Protein AF-A0A9E5QCA4-F1 (afdb_monomer_lite)

Secondary structure (DSSP, 8-state):
--HHHHHHHHHHHHTTSEEEEE--GGGGEETTEE------PPTT---SS-TT--EEEEE--

Foldseek 3Di:
DDPVVVVVVVVCVVVVQKDKDFDAQCVCQDPNDGDDDPDDDDPPDDDPDDPPGDIDIDGDD

Sequence (61 aa):
MSEEFVIALNELVNDRKINVKPVDPNVYTLDGIVIWLPIAKRPNHSYKKPRWLPITLLAST

pLDDT: mean 81.41, std 8.65, range [61.53, 95.0]

Structure (mmCIF, N/CA/C/O backbone):
data_AF-A0A9E5QCA4-F1
#
_entry.id   AF-A0A9E5QCA4-F1
#
loop_
_atom_site.group_PDB
_atom_site.id
_atom_site.type_symbol
_atom_site.label_atom_id
_atom_site.label_alt_id
_atom_site.label_comp_id
_atom_site.label_asym_id
_atom_site.label_entity_id
_atom_site.label_seq_id
_atom_site.pdbx_PDB_ins_code
_atom_site.Cartn_x
_atom_site.Cartn_y
_atom_site.Cartn_z
_atom_site.occupancy
_atom_site.B_iso_or_equiv
_atom_site.auth_seq_id
_atom_site.auth_comp_id
_atom_site.auth_asym_id
_atom_site.auth_atom_id
_atom_site.pdbx_PDB_model_num
ATOM 1 N N . MET A 1 1 ? -5.246 16.219 -2.111 1.00 63.50 1 MET A N 1
ATOM 2 C CA . MET A 1 1 ? -6.101 15.274 -1.360 1.00 63.50 1 MET A CA 1
ATOM 3 C C . MET A 1 1 ? -6.705 16.067 -0.213 1.00 63.50 1 MET A C 1
ATOM 5 O O . MET A 1 1 ? -5.934 16.753 0.444 1.00 63.50 1 MET A O 1
ATOM 9 N N . SER A 1 2 ? -8.033 16.089 -0.060 1.00 91.88 2 SER A N 1
ATOM 10 C CA . SER A 1 2 ? -8.692 16.873 1.003 1.00 91.88 2 SER A CA 1
ATOM 11 C C . SER A 1 2 ? -8.467 16.216 2.368 1.00 91.88 2 SER A C 1
ATOM 13 O O . SER A 1 2 ? -8.429 14.990 2.451 1.00 91.88 2 SER A O 1
ATOM 15 N N . GLU A 1 3 ? -8.328 17.011 3.426 1.00 93.62 3 GLU A N 1
ATOM 16 C CA . GLU A 1 3 ? -8.186 16.522 4.803 1.00 93.62 3 GLU A CA 1
ATOM 17 C C . GLU A 1 3 ? -9.440 15.763 5.265 1.00 93.62 3 GLU A C 1
ATOM 19 O O . GLU A 1 3 ? -9.345 14.683 5.845 1.00 93.62 3 GLU A O 1
ATOM 24 N N . GLU A 1 4 ? -10.616 16.253 4.875 1.00 92.88 4 GLU A N 1
ATOM 25 C CA . GLU A 1 4 ? -11.918 15.630 5.146 1.00 92.88 4 GLU A CA 1
ATOM 26 C C . GLU A 1 4 ? -11.997 14.200 4.601 1.00 92.88 4 GLU A C 1
ATOM 28 O O . GLU A 1 4 ? -12.528 13.295 5.241 1.00 92.88 4 GLU A O 1
ATOM 33 N N . PHE A 1 5 ? -11.407 13.978 3.425 1.00 90.88 5 PHE A N 1
ATOM 34 C CA . PHE A 1 5 ? -11.363 12.659 2.804 1.00 90.88 5 PHE A CA 1
ATOM 35 C C . PHE A 1 5 ? -10.506 11.678 3.613 1.00 90.88 5 PHE A C 1
ATOM 37 O O . PHE A 1 5 ? -10.865 10.509 3.751 1.00 90.88 5 PHE A O 1
ATOM 44 N N . VAL A 1 6 ? -9.386 12.146 4.171 1.00 91.38 6 VAL A N 1
ATOM 45 C CA . VAL A 1 6 ? -8.506 11.320 5.011 1.00 91.38 6 VAL A CA 1
ATOM 46 C C . VAL A 1 6 ? -9.201 10.955 6.321 1.00 91.38 6 VAL A C 1
ATOM 48 O O . VAL A 1 6 ? -9.108 9.809 6.759 1.00 91.38 6 VAL A O 1
ATOM 51 N N . ILE A 1 7 ? -9.929 11.901 6.920 1.00 95.00 7 ILE A N 1
ATOM 52 C CA . ILE A 1 7 ? -10.711 11.666 8.139 1.00 95.00 7 ILE A CA 1
ATOM 53 C C . ILE A 1 7 ? -11.784 10.603 7.879 1.00 95.00 7 ILE A C 1
ATOM 55 O O . ILE A 1 7 ? -11.801 9.585 8.569 1.00 95.00 7 ILE A O 1
ATOM 59 N N . ALA A 1 8 ? -12.592 10.769 6.829 1.00 93.12 8 ALA A N 1
ATOM 60 C CA . ALA A 1 8 ? -13.640 9.812 6.475 1.00 93.12 8 ALA A CA 1
ATOM 61 C C . ALA A 1 8 ? -13.082 8.407 6.172 1.00 93.12 8 ALA A C 1
ATOM 63 O O . ALA A 1 8 ? -13.650 7.398 6.590 1.00 93.12 8 ALA A O 1
ATOM 64 N N . LEU A 1 9 ? -11.942 8.314 5.478 1.00 89.94 9 LEU A N 1
ATOM 65 C CA . LEU A 1 9 ? -11.275 7.030 5.242 1.00 89.94 9 LEU A CA 1
ATOM 66 C C . LEU A 1 9 ? -10.829 6.361 6.544 1.00 89.94 9 LEU A C 1
ATOM 68 O O . LEU A 1 9 ? -11.025 5.157 6.708 1.00 89.94 9 LEU A O 1
ATOM 72 N N . ASN A 1 10 ? -10.239 7.123 7.466 1.00 90.69 10 ASN A N 1
ATOM 73 C CA . ASN A 1 10 ? -9.805 6.594 8.756 1.00 90.69 10 ASN A CA 1
ATOM 74 C C . ASN A 1 10 ? -10.987 6.084 9.585 1.00 90.69 10 ASN A C 1
ATOM 76 O O . ASN A 1 10 ? -10.885 5.018 10.190 1.00 90.69 10 ASN A O 1
ATOM 80 N N . GLU A 1 11 ? -12.113 6.798 9.581 1.00 94.31 11 GLU A N 1
ATOM 81 C CA . GLU A 1 11 ? -13.346 6.350 10.234 1.00 94.31 11 GLU A CA 1
ATOM 82 C C . GLU A 1 11 ? -13.823 5.009 9.668 1.00 94.31 11 GLU A C 1
ATOM 84 O O . GLU A 1 11 ? -14.058 4.074 10.427 1.00 94.31 11 GLU A O 1
ATOM 89 N N . LEU A 1 12 ? -13.865 4.854 8.341 1.00 91.88 12 LEU A N 1
ATOM 90 C CA . LEU A 1 12 ? -14.281 3.601 7.701 1.00 91.88 12 LEU A CA 1
ATOM 91 C C . LEU A 1 12 ? -13.353 2.417 8.023 1.00 91.88 12 LEU A C 1
ATOM 93 O O . LEU A 1 12 ? -13.830 1.285 8.164 1.00 91.88 12 LEU A O 1
ATOM 97 N N . VAL A 1 13 ? -12.040 2.656 8.130 1.00 90.69 13 VAL A N 1
ATOM 98 C CA . VAL A 1 13 ? -11.063 1.633 8.543 1.00 90.69 13 VAL A CA 1
ATOM 99 C C . VAL A 1 13 ? -11.275 1.249 10.010 1.00 90.69 13 VAL A C 1
ATOM 101 O O . VAL A 1 13 ? -11.315 0.060 10.331 1.00 90.69 13 VAL A O 1
ATOM 104 N N . ASN A 1 14 ? -11.444 2.234 10.898 1.00 91.31 14 ASN A N 1
ATOM 105 C CA . ASN A 1 14 ? -11.658 2.009 12.331 1.00 91.31 14 ASN A CA 1
ATOM 106 C C . ASN A 1 14 ? -12.979 1.276 12.607 1.00 91.31 14 ASN A C 1
ATOM 108 O O . ASN A 1 14 ? -13.010 0.344 13.412 1.00 91.31 14 ASN A O 1
ATOM 112 N N . ASP A 1 15 ? -14.028 1.623 11.863 1.00 93.12 15 ASP A N 1
ATOM 113 C CA . ASP A 1 15 ? -15.335 0.961 11.874 1.00 93.12 15 ASP A CA 1
ATOM 114 C C . ASP A 1 15 ? -15.308 -0.448 11.256 1.00 93.12 15 ASP A C 1
ATOM 116 O O . ASP A 1 15 ? -16.326 -1.142 11.254 1.00 93.12 15 ASP A O 1
ATOM 120 N N . ARG A 1 16 ? -14.169 -0.885 10.697 1.00 86.44 16 ARG A N 1
ATOM 121 C CA . ARG A 1 16 ? -14.002 -2.158 9.969 1.00 86.44 16 ARG A CA 1
ATOM 122 C C . ARG A 1 16 ? -14.955 -2.319 8.775 1.00 86.44 16 ARG A C 1
ATOM 124 O O . ARG A 1 16 ? -15.230 -3.439 8.338 1.00 86.44 16 ARG A O 1
ATOM 131 N N . LYS A 1 17 ? -15.439 -1.209 8.210 1.00 90.06 17 LYS A N 1
ATOM 132 C CA . LYS A 1 17 ? -16.258 -1.188 6.981 1.00 90.06 17 LYS A CA 1
ATOM 133 C C . LYS A 1 17 ? -15.413 -1.365 5.722 1.00 90.06 17 LYS A C 1
ATOM 135 O O . LYS A 1 17 ? -15.919 -1.802 4.690 1.00 90.06 17 LYS A O 1
ATOM 140 N N . ILE A 1 18 ? -14.126 -1.044 5.817 1.00 91.44 18 ILE A N 1
ATOM 141 C CA . ILE A 1 18 ? -13.125 -1.336 4.795 1.00 91.44 18 ILE A CA 1
ATOM 142 C C . ILE A 1 18 ? -11.899 -1.976 5.444 1.00 91.44 18 ILE A C 1
ATOM 144 O O . ILE A 1 18 ? -11.441 -1.560 6.507 1.00 91.44 18 ILE A O 1
ATOM 148 N N . ASN A 1 19 ? -11.361 -2.999 4.791 1.00 88.06 19 ASN A N 1
ATOM 149 C CA . ASN A 1 19 ? -10.190 -3.733 5.238 1.00 88.06 19 ASN A CA 1
ATOM 150 C C . ASN A 1 19 ? -8.959 -3.321 4.442 1.00 88.06 19 ASN A C 1
ATOM 152 O O . ASN A 1 19 ? -8.984 -3.199 3.218 1.00 88.06 19 ASN A O 1
ATOM 156 N N . VAL A 1 20 ? -7.854 -3.167 5.159 1.00 87.62 20 VAL A N 1
ATOM 157 C CA . VAL A 1 20 ? -6.554 -2.814 4.603 1.00 87.62 20 VAL A CA 1
ATOM 158 C C . VAL A 1 20 ? -5.782 -4.107 4.352 1.00 87.62 20 VAL A C 1
ATOM 160 O O . VAL A 1 20 ? -5.411 -4.800 5.300 1.00 87.62 20 VAL A O 1
ATOM 163 N N . LYS A 1 21 ? -5.552 -4.462 3.084 1.00 86.19 21 LYS A N 1
ATOM 164 C CA . LYS A 1 21 ? -4.869 -5.711 2.715 1.00 86.19 21 LYS A CA 1
ATOM 165 C C . LYS A 1 21 ? -3.561 -5.425 1.971 1.00 86.19 21 LYS A C 1
ATOM 167 O O . LYS A 1 21 ? -3.601 -4.707 0.971 1.00 86.19 21 LYS A O 1
ATOM 172 N N . PRO A 1 22 ? -2.419 -5.989 2.409 1.00 84.75 22 PRO A N 1
ATOM 173 C CA . PRO A 1 22 ? -1.194 -5.955 1.622 1.00 84.75 22 PRO A CA 1
ATOM 174 C C . PRO A 1 22 ? -1.353 -6.834 0.377 1.00 84.75 22 PRO A C 1
ATOM 176 O O . PRO A 1 22 ? -1.871 -7.951 0.462 1.00 84.75 22 PRO A O 1
ATOM 179 N N . VAL A 1 23 ? -0.905 -6.334 -0.769 1.00 85.62 23 VAL A N 1
ATOM 180 C CA . VAL A 1 23 ? -1.007 -7.005 -2.070 1.00 85.62 23 VAL A CA 1
ATOM 181 C C . VAL A 1 23 ? 0.329 -6.981 -2.803 1.00 85.62 23 VAL A C 1
ATOM 183 O O . VAL A 1 23 ? 1.258 -6.269 -2.419 1.00 85.62 23 VAL A O 1
ATOM 186 N N . ASP A 1 24 ? 0.432 -7.783 -3.858 1.00 83.94 24 ASP A N 1
ATOM 187 C CA . ASP A 1 24 ? 1.621 -7.805 -4.698 1.00 83.94 24 ASP A CA 1
ATOM 188 C C . ASP A 1 24 ? 1.780 -6.499 -5.498 1.00 83.94 24 ASP A C 1
ATOM 190 O O . ASP A 1 24 ? 0.782 -5.871 -5.871 1.00 83.94 24 ASP A O 1
ATOM 194 N 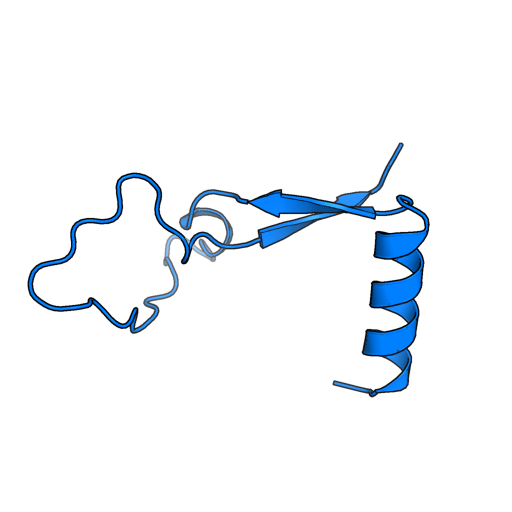N . PRO A 1 25 ? 3.022 -6.101 -5.842 1.00 80.38 25 PRO A N 1
ATOM 195 C CA . PRO A 1 25 ? 3.305 -4.918 -6.663 1.00 80.38 25 PRO A CA 1
ATOM 196 C C . PRO A 1 25 ? 2.587 -4.889 -8.014 1.00 80.38 25 PRO A C 1
ATOM 198 O O . PRO A 1 25 ? 2.415 -3.818 -8.590 1.00 80.38 25 PRO A O 1
ATOM 201 N N . ASN A 1 26 ? 2.110 -6.045 -8.481 1.00 82.62 26 ASN A N 1
ATOM 202 C CA . ASN A 1 26 ? 1.299 -6.178 -9.686 1.00 82.62 26 ASN A CA 1
ATOM 203 C C . ASN A 1 26 ? 0.009 -5.340 -9.648 1.00 82.62 26 ASN A C 1
ATOM 205 O O . ASN A 1 26 ? -0.555 -5.069 -10.702 1.00 82.62 26 ASN A O 1
ATOM 209 N N . VAL A 1 27 ? -0.452 -4.885 -8.477 1.00 81.00 27 VAL A N 1
ATOM 210 C CA . VAL A 1 27 ? -1.580 -3.940 -8.387 1.00 81.00 27 VAL A CA 1
ATOM 211 C C . VAL A 1 27 ? -1.313 -2.625 -9.131 1.00 81.00 27 VAL A C 1
ATOM 213 O O . VAL A 1 27 ? -2.241 -1.962 -9.574 1.00 81.00 27 VAL A O 1
ATOM 216 N N . TYR A 1 28 ? -0.043 -2.255 -9.292 1.00 80.19 28 TYR A N 1
ATOM 217 C CA . TYR A 1 28 ? 0.368 -1.071 -10.037 1.00 80.19 28 TYR A CA 1
ATOM 218 C C . TYR A 1 28 ? 0.544 -1.325 -11.533 1.00 80.19 28 TYR A C 1
ATOM 220 O O . TYR A 1 28 ? 0.996 -0.428 -12.240 1.00 80.19 28 TYR A O 1
ATOM 228 N N . THR A 1 29 ? 0.252 -2.535 -12.018 1.00 84.56 29 THR A N 1
ATOM 229 C CA . THR A 1 29 ? 0.395 -2.834 -13.443 1.00 84.56 29 THR A CA 1
ATOM 230 C C . THR A 1 29 ? -0.717 -2.128 -14.205 1.00 84.56 29 THR A C 1
ATOM 232 O O . THR A 1 29 ? -1.887 -2.482 -14.072 1.00 84.56 29 THR A O 1
ATOM 235 N N . LEU A 1 30 ? -0.346 -1.139 -15.010 1.00 77.75 30 LEU A N 1
ATOM 236 C CA . LEU A 1 30 ? -1.227 -0.445 -15.944 1.00 77.75 30 LEU A CA 1
ATOM 237 C C . LEU A 1 30 ? -0.622 -0.617 -17.338 1.00 77.75 30 LEU A C 1
ATOM 239 O O . LEU A 1 30 ? 0.562 -0.349 -17.529 1.00 77.75 30 LEU A O 1
ATOM 243 N N . ASP A 1 31 ? -1.398 -1.141 -18.287 1.00 81.75 31 ASP A N 1
ATOM 244 C CA . ASP A 1 31 ? -0.972 -1.375 -19.678 1.00 81.75 31 ASP A CA 1
ATOM 245 C C . ASP A 1 31 ? 0.335 -2.179 -19.829 1.00 81.75 31 ASP A C 1
ATOM 247 O O . ASP A 1 31 ? 1.171 -1.920 -20.692 1.00 81.75 31 ASP A O 1
ATOM 251 N N . GLY A 1 32 ? 0.533 -3.177 -18.961 1.00 80.25 32 GLY A N 1
ATOM 252 C CA . GLY A 1 32 ? 1.732 -4.023 -18.964 1.00 80.25 32 GLY A CA 1
ATOM 253 C C . GLY A 1 32 ? 2.982 -3.360 -18.374 1.00 80.25 32 GLY A C 1
ATOM 254 O O . GLY A 1 32 ? 4.044 -3.981 -18.353 1.00 80.25 32 GLY A O 1
ATOM 255 N N . ILE A 1 33 ? 2.868 -2.135 -17.854 1.00 77.81 33 ILE A N 1
ATOM 256 C CA . ILE A 1 33 ? 3.949 -1.408 -17.191 1.00 77.81 33 ILE A CA 1
ATOM 257 C C . ILE A 1 33 ? 3.713 -1.446 -15.682 1.00 77.81 33 ILE A C 1
ATOM 259 O O . ILE A 1 33 ? 2.657 -1.055 -15.188 1.00 77.81 33 ILE A O 1
ATOM 263 N N . VAL A 1 34 ? 4.717 -1.903 -14.936 1.00 78.88 34 VAL A N 1
ATOM 264 C CA . VAL A 1 34 ? 4.719 -1.846 -13.470 1.00 78.88 34 VAL A CA 1
ATOM 265 C C . VAL A 1 34 ? 5.400 -0.553 -13.032 1.00 78.88 34 VAL A C 1
ATOM 267 O O . VAL A 1 34 ? 6.494 -0.235 -13.501 1.00 78.88 34 VAL A O 1
ATOM 270 N N . ILE A 1 35 ? 4.775 0.184 -12.111 1.00 75.69 35 ILE A N 1
ATOM 271 C CA . ILE A 1 35 ? 5.359 1.406 -11.546 1.00 75.69 35 ILE A CA 1
ATOM 272 C C . ILE A 1 35 ? 6.695 1.076 -10.866 1.00 75.69 35 ILE A C 1
ATOM 274 O O . ILE A 1 35 ? 6.765 0.263 -9.942 1.00 75.69 35 ILE A O 1
ATOM 278 N N . TRP A 1 36 ? 7.764 1.747 -11.299 1.00 74.25 36 TRP A N 1
ATOM 279 C CA . TRP A 1 36 ? 9.056 1.682 -10.627 1.00 74.25 36 TRP A CA 1
ATOM 280 C C . TRP A 1 36 ? 9.056 2.623 -9.422 1.00 74.25 36 TRP A C 1
ATOM 282 O O . TRP A 1 36 ? 9.025 3.844 -9.569 1.00 74.25 36 TRP A O 1
ATOM 292 N N . LEU A 1 37 ? 9.080 2.052 -8.218 1.00 73.38 37 LEU A N 1
ATOM 293 C CA . LEU A 1 37 ? 9.146 2.815 -6.976 1.00 73.38 37 LEU A CA 1
ATOM 294 C C . LEU A 1 37 ? 10.582 2.792 -6.429 1.00 73.38 37 LEU A C 1
ATOM 296 O O . LEU A 1 37 ? 11.134 1.702 -6.234 1.00 73.38 37 LEU A O 1
ATOM 300 N N . PRO A 1 38 ? 11.196 3.954 -6.131 1.00 71.69 38 PRO A N 1
ATOM 301 C CA . PRO A 1 38 ? 12.495 4.007 -5.472 1.00 71.69 38 PRO A CA 1
ATOM 302 C C . PRO A 1 38 ? 12.347 3.560 -4.011 1.00 71.69 38 PRO A C 1
ATOM 304 O O . PRO A 1 38 ? 12.130 4.355 -3.099 1.00 71.69 38 PRO A O 1
ATOM 307 N N . ILE A 1 39 ? 12.433 2.251 -3.779 1.00 74.12 39 ILE A N 1
ATOM 308 C CA . ILE A 1 39 ? 12.345 1.668 -2.440 1.00 74.12 39 ILE A CA 1
ATOM 309 C C . ILE A 1 39 ? 13.684 1.874 -1.734 1.00 74.12 39 ILE A C 1
ATOM 311 O O . ILE A 1 39 ? 14.722 1.390 -2.192 1.00 74.12 39 ILE A O 1
ATOM 315 N N . ALA A 1 40 ? 13.653 2.539 -0.580 1.00 73.50 40 ALA A N 1
ATOM 316 C CA . ALA A 1 40 ? 14.816 2.673 0.286 1.00 73.50 40 ALA A CA 1
ATOM 317 C C . ALA A 1 40 ? 15.262 1.289 0.792 1.00 73.50 40 ALA A C 1
ATOM 319 O O . ALA A 1 40 ? 14.704 0.725 1.740 1.00 73.50 40 ALA A O 1
ATOM 320 N N . LYS A 1 41 ? 16.280 0.718 0.144 1.00 70.50 41 LYS A N 1
ATOM 321 C CA . LYS A 1 41 ? 16.930 -0.512 0.597 1.00 70.50 41 LYS A CA 1
ATOM 322 C C . LYS A 1 41 ? 17.896 -0.146 1.715 1.00 70.50 41 LYS A C 1
ATOM 324 O O . LYS A 1 41 ? 18.820 0.634 1.511 1.00 70.50 41 LYS A O 1
ATOM 329 N N . ARG A 1 42 ? 17.688 -0.708 2.905 1.00 73.06 42 ARG A N 1
ATOM 330 C CA . ARG A 1 42 ? 18.681 -0.601 3.977 1.00 73.06 42 ARG A 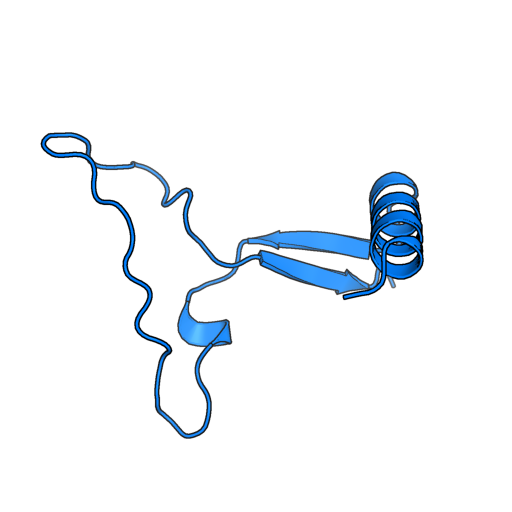CA 1
ATOM 331 C C . ARG A 1 42 ? 19.875 -1.495 3.616 1.00 73.06 42 ARG A C 1
ATOM 333 O O . ARG A 1 42 ? 19.653 -2.694 3.415 1.00 73.06 42 ARG A O 1
ATOM 340 N N . PRO A 1 43 ? 21.109 -0.967 3.528 1.00 67.19 43 PRO A N 1
ATOM 341 C CA . PRO A 1 43 ? 22.282 -1.814 3.355 1.00 67.19 43 PRO A CA 1
ATOM 342 C C . PRO A 1 43 ? 22.375 -2.796 4.536 1.00 67.19 43 PRO A C 1
ATOM 344 O O . PRO A 1 43 ? 22.113 -2.426 5.678 1.00 67.19 43 PRO A O 1
ATOM 347 N N . ASN A 1 44 ? 22.680 -4.063 4.247 1.00 73.19 44 ASN A N 1
ATOM 348 C CA . ASN A 1 44 ? 22.791 -5.176 5.206 1.00 73.19 44 ASN A CA 1
ATOM 349 C C . ASN A 1 44 ? 21.509 -5.604 5.946 1.00 73.19 44 ASN A C 1
ATOM 351 O O . ASN A 1 44 ? 21.593 -6.310 6.950 1.00 73.19 44 ASN A O 1
ATOM 355 N N . HIS A 1 45 ? 20.315 -5.257 5.452 1.00 74.25 45 HIS A N 1
ATOM 356 C CA . HIS A 1 45 ? 19.064 -5.767 6.020 1.00 74.25 45 HIS A CA 1
ATOM 357 C C . HIS A 1 45 ? 18.170 -6.413 4.956 1.00 74.25 45 HIS A C 1
ATOM 359 O O . HIS A 1 45 ? 17.468 -5.730 4.207 1.00 74.25 45 HIS A O 1
ATOM 365 N N . SER A 1 46 ? 18.132 -7.748 4.941 1.00 72.38 46 SER A N 1
ATOM 366 C CA . SER A 1 46 ? 17.135 -8.494 4.171 1.00 72.38 46 SER A CA 1
ATOM 367 C C . SER A 1 46 ? 15.836 -8.589 4.969 1.00 72.38 46 SER A C 1
ATOM 369 O O . SER A 1 46 ? 15.788 -9.154 6.064 1.00 72.38 46 SER A O 1
ATOM 371 N N . TYR A 1 47 ? 14.763 -8.000 4.447 1.00 70.62 47 TYR A N 1
ATOM 372 C CA . TYR A 1 47 ? 13.446 -8.122 5.059 1.00 70.62 47 TYR A CA 1
ATOM 373 C C . TYR A 1 47 ? 12.881 -9.526 4.805 1.00 70.62 47 TYR A C 1
ATOM 375 O O . TYR A 1 47 ? 12.617 -9.876 3.661 1.00 70.62 47 TYR A O 1
ATOM 383 N N . LYS A 1 48 ? 12.609 -10.300 5.869 1.00 70.44 48 LYS A N 1
ATOM 384 C CA . LYS A 1 48 ? 11.906 -11.600 5.758 1.00 70.44 48 LYS A CA 1
ATOM 385 C C . LYS A 1 48 ? 10.509 -11.468 5.134 1.00 70.44 48 LYS A C 1
ATOM 387 O O . LYS A 1 48 ? 10.055 -12.376 4.451 1.00 70.44 48 LYS A O 1
ATOM 392 N N . LYS A 1 49 ? 9.830 -10.341 5.383 1.00 69.62 49 LYS A N 1
ATOM 393 C CA . LYS A 1 49 ? 8.597 -9.929 4.697 1.00 69.62 49 LYS A CA 1
ATOM 394 C C . LYS A 1 49 ? 8.751 -8.487 4.210 1.00 69.62 49 LYS A C 1
ATOM 396 O O . LYS A 1 49 ? 9.091 -7.633 5.037 1.00 69.62 49 LYS A O 1
ATOM 401 N N . PRO A 1 50 ? 8.517 -8.199 2.920 1.00 70.94 50 PRO A N 1
ATOM 402 C CA . PRO A 1 50 ? 8.605 -6.844 2.393 1.00 70.94 50 PRO A CA 1
ATOM 403 C C . PRO A 1 50 ? 7.582 -5.938 3.090 1.00 70.94 50 PRO A C 1
ATOM 405 O O . PRO A 1 50 ? 6.377 -6.123 2.969 1.00 70.94 50 PRO A O 1
ATOM 408 N N . ARG A 1 51 ? 8.075 -4.953 3.851 1.00 72.38 51 ARG A N 1
ATOM 409 C CA . ARG A 1 51 ? 7.243 -3.937 4.532 1.00 72.38 51 ARG A CA 1
ATOM 410 C C . ARG A 1 51 ? 6.805 -2.797 3.608 1.00 72.38 51 ARG A C 1
ATOM 412 O O . ARG A 1 51 ? 6.136 -1.877 4.050 1.00 72.38 51 ARG A O 1
ATOM 419 N N . TRP A 1 52 ? 7.240 -2.852 2.354 1.00 73.62 52 TRP A N 1
ATOM 420 C CA . TRP A 1 52 ? 6.962 -1.876 1.305 1.00 73.62 52 TRP A CA 1
ATOM 421 C C . TRP A 1 52 ? 5.883 -2.360 0.332 1.00 73.62 52 TRP A C 1
ATOM 423 O O . TRP A 1 52 ? 5.652 -1.698 -0.674 1.00 73.62 52 TRP A O 1
ATOM 433 N N . LEU A 1 53 ? 5.262 -3.521 0.587 1.00 76.56 53 LEU A N 1
ATOM 434 C CA . LEU A 1 53 ? 4.202 -4.013 -0.286 1.00 76.56 53 LEU A CA 1
ATOM 435 C C . LEU A 1 53 ? 3.068 -2.987 -0.374 1.00 76.56 53 LEU A C 1
ATOM 437 O O . LEU A 1 53 ? 2.718 -2.388 0.650 1.00 76.56 53 LEU A O 1
ATOM 441 N N . PRO A 1 54 ? 2.486 -2.802 -1.568 1.00 81.50 54 PRO A N 1
ATOM 442 C CA . PRO A 1 54 ? 1.308 -1.977 -1.706 1.00 81.50 54 PRO A CA 1
ATOM 443 C C . PRO A 1 54 ? 0.160 -2.490 -0.857 1.00 81.50 54 PRO A C 1
ATOM 445 O O . PRO A 1 54 ? 0.075 -3.660 -0.481 1.00 81.50 54 PRO A O 1
ATOM 448 N N . ILE A 1 55 ? -0.749 -1.568 -0.588 1.00 85.88 55 ILE A N 1
ATOM 449 C CA . ILE A 1 55 ? -1.925 -1.804 0.219 1.00 85.88 55 ILE A CA 1
ATOM 450 C C . ILE A 1 55 ? -3.145 -1.402 -0.599 1.00 85.88 55 ILE A C 1
ATOM 452 O O . ILE A 1 55 ? -3.157 -0.346 -1.230 1.00 85.88 55 ILE A O 1
ATOM 456 N N . THR A 1 56 ? -4.178 -2.235 -0.553 1.00 86.69 56 THR A N 1
ATOM 457 C CA . THR A 1 56 ? -5.488 -1.95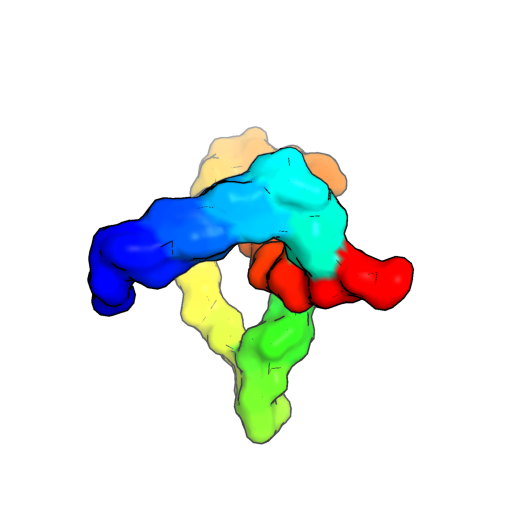5 -1.150 1.00 86.69 56 THR A CA 1
ATOM 458 C C . THR A 1 56 ? -6.573 -1.924 -0.088 1.00 86.69 56 THR A C 1
ATOM 460 O O . THR A 1 56 ? -6.493 -2.649 0.909 1.00 86.69 56 THR A O 1
ATOM 463 N N . LEU A 1 57 ? -7.602 -1.117 -0.34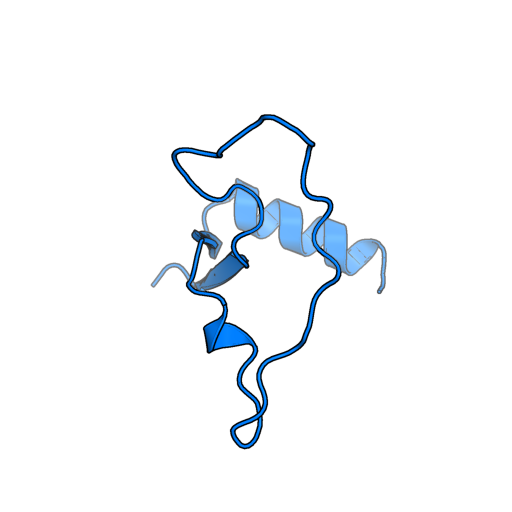0 1.00 89.06 57 LEU A N 1
ATOM 464 C CA . LEU A 1 57 ? -8.831 -1.091 0.443 1.00 89.06 57 LEU A CA 1
ATOM 465 C C . LEU A 1 57 ? -9.812 -2.103 -0.148 1.00 89.06 57 LEU A C 1
ATOM 467 O O . LEU A 1 57 ? -10.139 -2.041 -1.332 1.00 89.06 57 LEU A O 1
ATOM 471 N N . LEU A 1 58 ? -10.267 -3.038 0.676 1.00 85.31 58 LEU A N 1
ATOM 472 C CA . LEU A 1 58 ? -11.301 -4.005 0.335 1.00 85.31 58 LEU A CA 1
ATOM 473 C C . LEU A 1 58 ? -12.579 -3.633 1.090 1.00 85.31 58 LEU A C 1
ATOM 475 O O . LEU A 1 58 ? -12.534 -3.490 2.310 1.00 85.31 58 LEU A O 1
ATOM 479 N N . ALA A 1 59 ? -13.708 -3.501 0.398 1.00 82.50 59 ALA A N 1
ATOM 480 C CA . ALA A 1 59 ? -14.992 -3.300 1.065 1.00 82.50 59 ALA A CA 1
ATOM 481 C C . ALA A 1 59 ? -15.394 -4.557 1.857 1.00 82.50 59 ALA A C 1
ATOM 483 O O . ALA A 1 59 ? -15.235 -5.678 1.368 1.00 82.50 59 ALA A O 1
ATOM 484 N N . SER A 1 60 ? -15.898 -4.370 3.075 1.00 72.50 60 SER A N 1
ATOM 485 C CA . SER A 1 60 ? -16.497 -5.441 3.873 1.00 72.50 60 SER A CA 1
ATOM 486 C C . SER A 1 60 ? -17.898 -5.732 3.323 1.00 72.50 60 SER A C 1
ATOM 488 O O . SER A 1 60 ? -18.807 -4.938 3.548 1.00 72.50 60 SER A O 1
ATOM 490 N N . THR A 1 61 ? -18.061 -6.812 2.553 1.00 61.53 61 THR A N 1
ATOM 491 C CA . THR A 1 61 ? -19.384 -7.357 2.175 1.00 61.53 61 THR A CA 1
ATOM 492 C C . THR A 1 61 ? -20.071 -8.028 3.347 1.00 61.53 61 THR A C 1
ATOM 494 O O . THR A 1 61 ? -19.350 -8.748 4.079 1.00 61.53 61 THR A O 1
#

Radius of gyration: 15.04 Å; chains: 1; bounding box: 42×28×32 Å

=== Feature glossary ===
The record interleaves many kinds of information about one protein. Here is each kind framed as the question it answers.

Q: What known structures does this most resemble?
A: Structural nearest neighbors (via Foldseek easy-search vs the PDB). Reported per hit: target PDB id, E-value, and alignment TM-score. A TM-score above ~0.5 is the conventional threshold for 'same fold'.

Q: Where is each backbone atom in 3D?
A: The mmCIF table is the protein's shape written out atom by atom. For each backbone N, Cα, C, and carbonyl O, it records an (x, y, z) coordinate triple in Å plus the residue type, chain letter, and residue number.

Q: What are the backbone torsion angles?
A: The φ/ψ torsion pair specifies the backbone conformation at each residue. φ rotates about the N–Cα bond, ψ about the Cα–C bond. Steric clashes forbid most of the (φ, ψ) plane — the allowed regions (α-helix basin, β-sheet basin, left-handed helix) are the Ramachandran-allowed regions.

Q: Which residues are buried vs exposed?
A: Solvent-accessible surface area (SASA) is the area in Å² traced out by the centre of a 1.4 Å probe sphere (a water molecule) rolled over the protein's van der Waals surface (Shrake–Rupley / Lee–Richards construction). Buried residues have near-zero SASA; fully exposed residues can exceed 200 Å². The total SASA scales roughly with the number of surface residues.

Q: How confident is the AlphaFold model at each residue?
A: pLDDT is the predicted lDDT-Cα score: AlphaFold's confidence that the local environment of each residue (all inter-atomic distances within 15 Å) is correctly placed. It is a per-residue number between 0 and 100, with higher meaning more reliable.

Q: What does the local fold look like, residue by residue?
A: 3Di is Foldseek's structural alphabet. Each residue is assigned one of twenty discrete states based on how its Cα sits relative to its spatial (not sequential) neighbors. Aligning 3Di strings finds structural homologs roughly as well as full 3D superposition, but orders of magnitude faster.

Q: How big and how compact is the whole molecule?
A: Radius of gyration (Rg) is the root-mean-square distance of Cα atoms from their centroid — a single number for overall size and compactness. A globular domain of N residues has Rg ≈ 2.2·N^0.38 Å; an extended or disordered chain has a much larger Rg. The Cα contact count is the number of residue pairs whose Cα atoms are within 8 Å and are more than four positions apart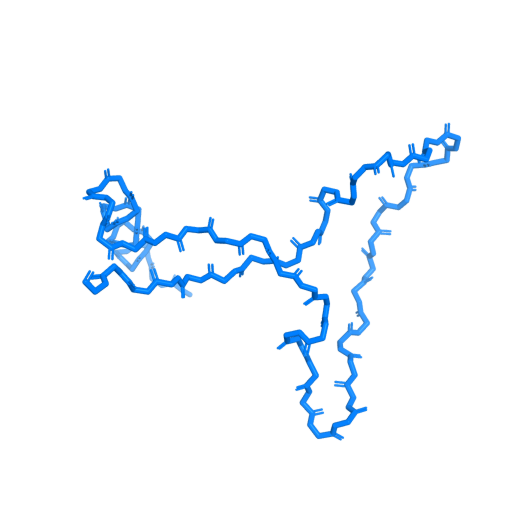 in sequence — a standard proxy for tertiary packing density. The bounding box is the smallest axis-aligned box enclosing all Cα atoms.

Q: Which residues are in helices, strands, or loops?
A: DSSP 8-state secondary structure assigns each residue one of H (α-helix), G (3₁₀-helix), I (π-helix), E (extended β-strand), B (isolated β-bridge), T (hydrogen-bonded turn), S (bend), or '-' (coil). The assignment is computed from backbone hydrogen-bond geometry via the Kabsch–Sander algorithm.

Q: How mobile is each atom in the crystal?
A: Crystallographic B-factors measure how much each atom's electron density is smeared out, in Å². They rise in mobile loops and surface residues and fall in the buried interior. In AlphaFold models this column is repurposed to hold pLDDT instead.

Q: What if only a Cα trace is available?
A: P-SEA three-state annotation labels each residue as helix, strand, or coil based purely on the geometry of the Cα trace. It serves as a fallback when the full backbone (and thus DSSP) is unavailable.

Q: What family and function is it annotated with?
A: Database cross-references. InterPro integrates a dozen domain/family signature databases into unified entries with residue-range hits. GO terms attach function/process/location labels with evidence codes. CATH codes position the fold in a four-level structural taxonomy. Organism is the NCBI-taxonomy species name.

Q: Are the domains correctly placed relative to each other?
A: Predicted Aligned Error (PAE) is an AlphaFold confidence matrix: entry (i, j) is the expected error in the position o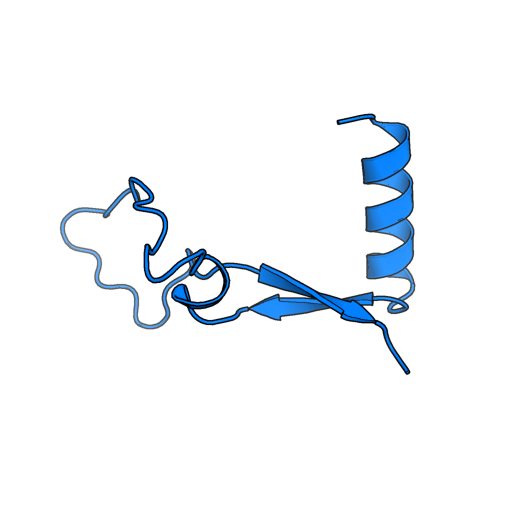f residue j, in ångströms, when the prediction is superimposed on the true structure at residue i. Low PAE within a block of residues means that block is internally rigid and well-predicted; high PAE between two blocks means their relative placement is uncertain even if each block individually is confident.

Q: What do the diagnostic plots show?
A: Three diagnostic plots accompany the record. The Cα contact map visualizes the tertiary structure as a 2D adjacency matrix (8 Å cutoff, sequence-local contacts suppressed). The Ramachandran plot shows the distribution of backbone (φ, ψ) torsions, with points in the α and β basins reflecting secondary structure content. The PAE plot shows AlphaFold's inter-residue confidence as a color matrix.

Q: What is the amino-acid chain?
A: Primary structure: the covalent order of the twenty standard amino acids along the backbone. Two proteins with the same sequence will (almost always) fold to the same structure; two with 30% identity often share a fold but not the details.

Q: What do the rendered images show?
A: The six renders are orthographic views along the three Cartesian axes in both directions. Representation (cartoon, sticks, or surface) and color scheme (sequence-rainbow or by-chain) vary across proteins so the training set covers all the common visualization conventions.